Protein AF-A0A9D4UCZ4-F1 (afdb_monomer)

Mean predicted aligned error: 13.55 Å

Nearest PDB structures (foldseek):
  4n1k-assembly3_C-2  TM=4.561E-01  e=3.788E+00  Homo sapiens

Organism: Adiantum capillus-veneris (NCBI:txid13818)

pLDDT: mean 70.56, std 12.49, range [40.31, 91.62]

Sequence (105 aa):
MDAKKASRVQVPWYSSLVFGSIAGAVSSTATFPLDLVRRRRQFGAPSAADAEAAARLGVCGTLKEICKREGWKGLYRGIGPEYLKIVPTTAIMFLTFDFVKRQLQ

Radius of gyration: 20.31 Å; Cα contacts (8 Å, |Δi|>4): 36; chains: 1; bounding box: 44×50×52 Å

InterPro domains:
  IPR018108 Mitochondrial carrier protein, transmembrane region [PF00153] (11-104)
  IPR018108 Mitochondrial carrier protein, transmembrane region [PS50920] (11-103)
  IPR023395 Mitochondrial carrier protein domain superfamily [G3DSA:1.50.40.10] (2-105)
  IPR023395 Mitochondrial carrier protein domain superfamily [SSF103506] (11-104)

Structure (mmCIF, N/CA/C/O backbone):
data_AF-A0A9D4UCZ4-F1
#
_entry.id   AF-A0A9D4UCZ4-F1
#
loop_
_atom_site.group_PDB
_atom_site.id
_atom_site.type_symbol
_atom_site.label_atom_id
_atom_site.label_alt_id
_atom_site.label_comp_id
_atom_site.label_asym_id
_atom_site.label_entity_id
_atom_site.label_seq_id
_atom_site.pdbx_PDB_ins_code
_atom_site.Cartn_x
_atom_site.Cartn_y
_atom_site.Cartn_z
_atom_site.occupancy
_atom_site.B_iso_or_equiv
_atom_site.auth_seq_id
_atom_site.auth_comp_id
_atom_site.auth_asym_id
_atom_site.auth_atom_id
_atom_site.pdbx_PDB_model_num
ATOM 1 N N . MET A 1 1 ? -5.855 40.780 12.426 1.00 42.44 1 MET A N 1
ATOM 2 C CA . MET A 1 1 ? -5.819 40.902 10.948 1.00 42.44 1 MET A CA 1
ATOM 3 C C . MET A 1 1 ? -6.256 39.550 10.422 1.00 42.44 1 MET A C 1
ATOM 5 O O . MET A 1 1 ? -5.438 38.709 10.086 1.00 42.44 1 MET A O 1
ATOM 9 N N . ASP A 1 2 ? -7.568 39.335 10.466 1.00 41.84 2 ASP A N 1
ATOM 10 C CA . ASP A 1 2 ? -8.234 38.049 10.268 1.00 41.84 2 ASP A CA 1
ATOM 11 C C . ASP A 1 2 ? -9.019 38.120 8.967 1.00 41.84 2 ASP A C 1
ATOM 13 O O . ASP A 1 2 ? -10.173 38.542 8.928 1.00 41.84 2 ASP A O 1
ATOM 17 N N . ALA A 1 3 ? -8.360 37.772 7.868 1.00 47.84 3 ALA A N 1
ATOM 18 C CA . ALA A 1 3 ? -8.932 37.880 6.536 1.00 47.84 3 ALA A CA 1
ATOM 19 C C . ALA A 1 3 ? -8.702 36.588 5.752 1.00 47.84 3 ALA A C 1
ATOM 21 O O . ALA A 1 3 ? -7.840 36.526 4.884 1.00 47.84 3 ALA A O 1
ATOM 22 N N . LYS A 1 4 ? -9.479 35.553 6.091 1.00 40.31 4 LYS A N 1
ATOM 23 C CA . LYS A 1 4 ? -10.167 34.633 5.157 1.00 40.31 4 LYS A CA 1
ATOM 24 C C . LYS A 1 4 ? -10.671 33.410 5.917 1.00 40.31 4 LYS A C 1
ATOM 26 O O . LYS A 1 4 ? -10.141 32.306 5.842 1.00 40.31 4 LYS A O 1
ATOM 31 N N . LYS A 1 5 ? -11.776 33.639 6.623 1.00 43.25 5 LYS A N 1
ATOM 32 C CA . LYS A 1 5 ? -12.750 32.628 7.029 1.00 43.25 5 LYS A CA 1
ATOM 33 C C . LYS A 1 5 ? -13.325 32.024 5.745 1.00 43.25 5 LYS A C 1
ATOM 35 O O . LYS A 1 5 ? -14.335 32.501 5.235 1.00 43.25 5 LYS A O 1
ATOM 40 N N . ALA A 1 6 ? -12.608 31.055 5.172 1.00 50.78 6 ALA A N 1
ATOM 41 C CA . ALA A 1 6 ? -13.084 30.250 4.059 1.00 50.78 6 ALA A CA 1
ATOM 42 C C . ALA A 1 6 ? -14.475 29.724 4.433 1.00 50.78 6 ALA A C 1
ATOM 44 O O . ALA A 1 6 ? -14.672 29.155 5.510 1.00 50.78 6 ALA A O 1
ATOM 45 N N . SER A 1 7 ? -15.437 30.052 3.580 1.00 45.50 7 SER A N 1
ATOM 46 C CA . SER A 1 7 ? -16.844 29.682 3.636 1.00 45.50 7 SER A CA 1
ATOM 47 C C . SER A 1 7 ? -17.028 28.289 4.238 1.00 45.50 7 SER A C 1
ATOM 49 O O . SER A 1 7 ? -16.706 27.281 3.612 1.00 45.50 7 SER A O 1
ATOM 51 N N . ARG A 1 8 ? -17.554 28.227 5.470 1.00 54.81 8 ARG A N 1
ATOM 52 C CA . ARG A 1 8 ? -18.013 26.975 6.077 1.00 54.81 8 ARG A CA 1
ATOM 53 C C . ARG A 1 8 ? -19.246 26.519 5.305 1.00 54.81 8 ARG A C 1
ATOM 55 O O . ARG A 1 8 ? -20.370 26.787 5.715 1.00 54.81 8 ARG A O 1
ATOM 62 N N . VAL A 1 9 ? -19.030 25.871 4.165 1.00 62.91 9 VAL A N 1
ATOM 63 C CA . VAL A 1 9 ? -20.048 2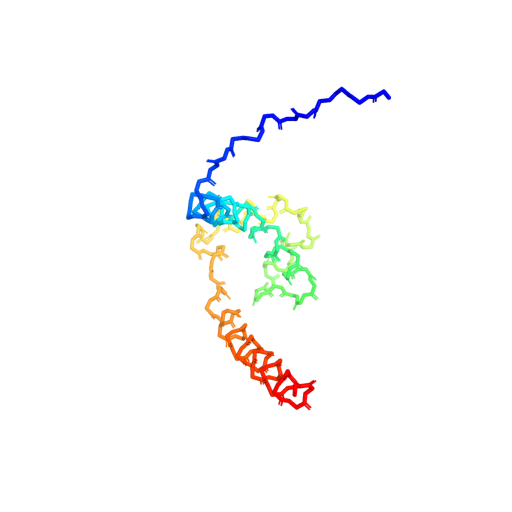5.036 3.537 1.00 62.91 9 VAL A CA 1
ATOM 64 C C . VAL A 1 9 ? -20.381 23.985 4.593 1.00 62.91 9 VAL A C 1
ATOM 66 O O . VAL A 1 9 ? -19.535 23.153 4.917 1.00 62.91 9 VAL A O 1
ATOM 69 N N . GLN A 1 10 ? -21.558 24.085 5.219 1.00 56.34 10 GLN A N 1
ATOM 70 C CA . GLN A 1 10 ? -22.083 23.056 6.118 1.00 56.34 10 GLN A CA 1
ATOM 71 C C . GLN A 1 10 ? -22.423 21.832 5.263 1.00 56.34 10 GLN A C 1
ATOM 73 O O . GLN A 1 10 ? -23.574 21.581 4.923 1.00 56.34 10 GLN A O 1
ATOM 78 N N . VAL A 1 11 ? -21.389 21.113 4.833 1.00 66.94 11 VAL A N 1
ATOM 79 C CA . VAL A 1 11 ? -21.542 19.825 4.177 1.00 66.94 11 VAL A CA 1
ATOM 80 C C . VAL A 1 11 ? -22.017 18.828 5.235 1.00 66.94 11 VAL A C 1
ATOM 82 O O . VAL A 1 11 ? -21.421 18.752 6.315 1.00 66.94 11 VAL A O 1
ATOM 85 N N . PRO A 1 12 ? -23.096 18.078 4.969 1.00 78.69 12 PRO A N 1
ATOM 86 C CA . PRO A 1 12 ? -23.537 17.009 5.849 1.00 78.69 12 PRO A CA 1
ATOM 87 C C . PRO A 1 12 ? -22.373 16.070 6.186 1.00 78.69 12 PRO A C 1
ATOM 89 O O . PRO A 1 12 ? -21.483 15.860 5.360 1.00 78.69 12 PRO A O 1
ATOM 92 N N . TRP A 1 13 ? -22.374 15.490 7.388 1.00 78.56 13 TRP A N 1
ATOM 93 C CA . TRP A 1 13 ? -21.268 14.656 7.879 1.00 78.56 13 TRP A CA 1
ATOM 94 C C . TRP A 1 13 ? -20.895 13.523 6.905 1.00 78.56 13 TRP A C 1
ATOM 96 O O . TRP A 1 13 ? -19.716 13.226 6.732 1.00 78.56 13 TRP A O 1
ATOM 106 N N . TYR A 1 14 ? -21.879 12.966 6.192 1.00 80.38 14 TYR A N 1
ATOM 107 C CA . TYR A 1 14 ? -21.668 11.955 5.157 1.00 80.38 14 TYR A CA 1
ATOM 108 C C . TYR A 1 14 ? -20.943 12.499 3.918 1.00 80.38 14 TYR A C 1
ATOM 110 O O . TYR A 1 14 ? -20.088 11.815 3.365 1.00 80.38 14 TYR A O 1
ATOM 118 N N . SER A 1 15 ? -21.222 13.733 3.494 1.00 81.50 15 SER A N 1
ATOM 119 C CA . SER A 1 15 ? -20.574 14.347 2.332 1.00 81.50 15 SER A CA 1
ATOM 120 C C . SER A 1 15 ? -19.093 14.578 2.611 1.00 81.50 15 SER A C 1
ATOM 122 O O . SER A 1 15 ? -18.252 14.210 1.797 1.00 81.50 15 SER A O 1
ATOM 124 N N . SER A 1 16 ? -18.756 15.106 3.792 1.00 82.88 16 SER A N 1
ATOM 125 C CA . SER A 1 16 ? -17.360 15.260 4.226 1.00 82.88 16 SER A CA 1
ATOM 126 C C . SER A 1 16 ? -16.613 13.930 4.261 1.00 82.88 16 SER A C 1
ATOM 128 O O . SER A 1 16 ? -15.454 13.873 3.855 1.00 82.88 16 SER A O 1
ATOM 130 N N . LEU A 1 17 ? -17.275 12.858 4.711 1.00 82.62 17 LEU A N 1
ATOM 131 C CA . LEU A 1 17 ? -16.695 11.516 4.712 1.00 82.62 17 LEU A CA 1
ATOM 132 C C . LEU A 1 17 ? -16.450 11.009 3.292 1.00 82.62 17 LEU A C 1
ATOM 134 O O . LEU A 1 17 ? -15.341 10.586 2.993 1.00 82.62 17 LEU A O 1
ATOM 138 N N . VAL A 1 18 ? -17.436 11.105 2.398 1.00 88.50 18 VAL A N 1
ATOM 139 C CA . VAL A 1 18 ? -17.302 10.633 1.011 1.00 88.50 18 VAL A CA 1
ATOM 140 C C . VAL A 1 18 ? -16.208 11.401 0.270 1.00 88.50 18 VAL A C 1
ATOM 142 O O . VAL A 1 18 ? -15.329 10.788 -0.334 1.00 88.50 18 VAL A O 1
ATOM 145 N N . PHE A 1 19 ? -16.199 12.733 0.355 1.00 86.00 19 PHE A N 1
ATOM 146 C CA . PHE A 1 19 ? -15.159 13.543 -0.281 1.00 86.00 19 PHE A CA 1
ATOM 147 C C . PHE A 1 19 ? -13.784 13.318 0.354 1.00 86.00 19 PHE A C 1
ATOM 149 O O . PHE A 1 19 ? -12.796 13.245 -0.372 1.00 86.00 19 PHE A O 1
ATOM 156 N N . GLY A 1 20 ? -13.712 13.139 1.676 1.00 86.50 20 GLY A N 1
ATOM 157 C CA . GLY A 1 20 ? -12.476 12.793 2.378 1.00 86.50 20 GLY A CA 1
ATOM 158 C C . GLY A 1 20 ? -11.924 11.430 1.958 1.00 86.50 20 GLY A C 1
ATOM 159 O O . GLY A 1 20 ? -10.730 11.307 1.697 1.00 86.50 20 GLY A O 1
ATOM 160 N N . SER A 1 21 ? -12.786 10.421 1.810 1.00 85.88 21 SER A N 1
ATOM 161 C CA . SER A 1 21 ? -12.406 9.093 1.323 1.00 85.88 21 SER A CA 1
ATOM 162 C C . SER A 1 21 ? -11.951 9.119 -0.134 1.00 85.88 21 SER A C 1
ATOM 164 O O . SER A 1 21 ? -10.938 8.503 -0.451 1.00 85.88 21 SER A O 1
ATOM 166 N N . ILE A 1 22 ? -12.637 9.853 -1.017 1.00 88.25 22 ILE A N 1
ATOM 167 C CA . ILE A 1 22 ? -12.231 9.999 -2.425 1.00 88.25 22 ILE A CA 1
ATOM 168 C C . ILE A 1 22 ? -10.899 10.749 -2.521 1.00 88.25 22 ILE A C 1
ATOM 170 O O . ILE A 1 22 ? -9.990 10.295 -3.212 1.00 88.25 22 ILE A O 1
ATOM 174 N N . ALA A 1 23 ? -10.747 11.860 -1.797 1.00 84.75 23 ALA A N 1
ATOM 175 C CA . ALA A 1 23 ? -9.498 12.614 -1.757 1.00 84.75 23 ALA A CA 1
ATOM 176 C C . ALA A 1 23 ? -8.344 11.759 -1.212 1.00 84.75 23 ALA A C 1
ATOM 178 O O . ALA A 1 23 ? -7.252 11.760 -1.779 1.00 84.75 23 ALA A O 1
ATOM 179 N N . GLY A 1 24 ? -8.602 10.975 -0.160 1.00 78.88 24 GLY A N 1
ATOM 180 C CA . GLY A 1 24 ? -7.661 10.003 0.387 1.00 78.88 24 GLY A CA 1
ATOM 181 C C . GLY A 1 24 ? -7.279 8.931 -0.631 1.00 78.88 24 GLY A C 1
ATOM 182 O O . GLY A 1 24 ? -6.096 8.699 -0.845 1.00 78.88 24 GLY A O 1
ATOM 183 N N . ALA A 1 25 ? -8.251 8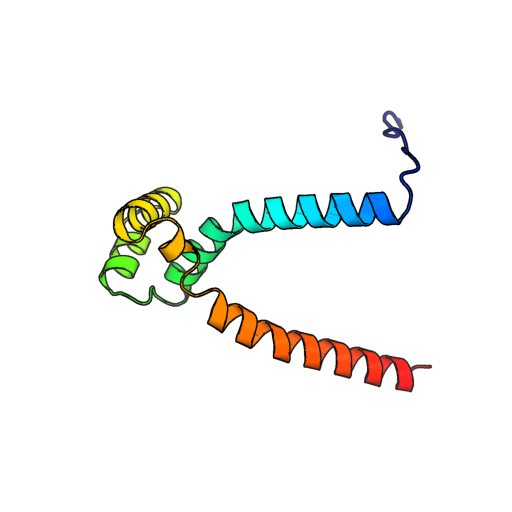.340 -1.328 1.00 75.88 25 ALA A N 1
ATOM 184 C CA . ALA A 1 25 ? -8.006 7.322 -2.347 1.00 75.88 25 ALA A CA 1
ATOM 185 C C . ALA A 1 25 ? -7.184 7.862 -3.527 1.00 75.88 25 ALA A C 1
ATOM 187 O O . ALA A 1 25 ? -6.248 7.202 -3.983 1.00 75.88 25 ALA A O 1
ATOM 188 N N . VAL A 1 26 ? -7.486 9.075 -3.998 1.00 80.56 26 VAL A N 1
ATOM 189 C CA . VAL A 1 26 ? -6.730 9.739 -5.071 1.00 80.56 26 VAL A CA 1
ATOM 190 C C . VAL A 1 26 ? -5.304 10.047 -4.614 1.00 80.56 26 VAL A C 1
ATOM 192 O O . VAL A 1 26 ? -4.356 9.741 -5.336 1.00 80.56 26 VAL A O 1
ATOM 195 N N . SER A 1 27 ? -5.142 10.581 -3.401 1.00 78.31 27 SER A N 1
ATOM 196 C CA . SER A 1 27 ? -3.832 10.854 -2.804 1.00 78.31 27 SER A CA 1
ATOM 197 C C . SER A 1 27 ? -3.009 9.573 -2.670 1.00 78.31 27 SER A C 1
ATOM 199 O O . SER A 1 27 ? -1.915 9.486 -3.219 1.00 78.31 27 SER A O 1
ATOM 201 N N . SER A 1 28 ? -3.571 8.523 -2.065 1.00 71.38 28 SER A N 1
ATOM 202 C CA . SER A 1 28 ? -2.909 7.225 -1.928 1.00 71.38 28 SER A CA 1
ATOM 203 C C . SER A 1 28 ? -2.553 6.611 -3.276 1.00 71.38 28 SER A C 1
ATOM 205 O O . SER A 1 28 ? -1.486 6.026 -3.393 1.00 71.38 28 SER A O 1
ATOM 207 N N . THR A 1 29 ? -3.384 6.777 -4.308 1.00 74.81 29 THR A N 1
ATOM 208 C CA . THR A 1 29 ? -3.084 6.293 -5.667 1.00 74.81 29 THR A CA 1
ATOM 209 C C . THR A 1 29 ? -1.914 7.051 -6.292 1.00 74.81 29 THR A C 1
ATOM 211 O O . THR A 1 29 ? -1.051 6.439 -6.917 1.00 74.81 29 THR A O 1
ATOM 214 N N . ALA A 1 30 ? -1.849 8.369 -6.090 1.00 75.44 30 ALA A N 1
ATOM 215 C CA . ALA A 1 30 ? -0.744 9.198 -6.561 1.00 75.44 30 ALA A CA 1
ATOM 216 C C . ALA A 1 30 ? 0.559 8.947 -5.777 1.00 75.44 30 ALA A C 1
ATOM 218 O O . ALA A 1 30 ? 1.644 9.022 -6.352 1.00 75.44 30 ALA A O 1
ATOM 219 N N . THR A 1 31 ? 0.471 8.617 -4.485 1.00 77.44 31 THR A N 1
ATOM 220 C CA . THR A 1 31 ? 1.628 8.313 -3.625 1.00 77.44 31 THR A CA 1
ATOM 221 C C . THR A 1 31 ? 2.100 6.864 -3.755 1.00 77.44 31 THR A C 1
ATOM 223 O O . THR A 1 31 ? 3.291 6.603 -3.605 1.00 77.44 31 THR A O 1
ATOM 226 N N . PHE A 1 32 ? 1.221 5.931 -4.135 1.00 69.81 32 PHE A N 1
ATOM 227 C CA . PHE A 1 32 ? 1.545 4.518 -4.345 1.00 69.81 32 PHE A CA 1
ATOM 228 C C . PHE A 1 32 ? 2.827 4.276 -5.168 1.00 69.81 32 PHE A C 1
ATOM 230 O O . PHE A 1 32 ? 3.702 3.542 -4.707 1.00 69.81 32 PHE A O 1
ATOM 237 N N . PRO A 1 33 ? 3.019 4.903 -6.348 1.00 67.50 33 PRO A N 1
ATOM 238 C CA . PRO A 1 33 ? 4.252 4.751 -7.118 1.00 67.50 33 PRO A CA 1
ATOM 239 C C . PRO A 1 33 ? 5.515 5.199 -6.362 1.00 67.50 33 PRO A C 1
ATOM 241 O O . PRO A 1 33 ? 6.565 4.564 -6.478 1.00 67.50 33 PRO A O 1
ATOM 244 N N . LEU A 1 34 ? 5.425 6.270 -5.572 1.00 71.81 34 LEU A N 1
ATOM 245 C CA . LEU A 1 34 ? 6.539 6.792 -4.779 1.00 71.81 34 LEU A CA 1
ATOM 246 C C . LEU A 1 34 ? 6.882 5.852 -3.614 1.00 71.81 34 LEU A C 1
ATOM 248 O O . LEU A 1 34 ? 8.060 5.565 -3.384 1.00 71.81 34 LEU A O 1
ATOM 252 N N . ASP A 1 35 ? 5.863 5.325 -2.934 1.00 71.62 35 ASP A N 1
ATOM 253 C CA . ASP A 1 35 ? 6.027 4.366 -1.839 1.00 71.62 35 ASP A CA 1
ATOM 254 C C . ASP A 1 35 ? 6.646 3.052 -2.323 1.00 71.62 35 ASP A C 1
ATOM 256 O O . ASP A 1 35 ? 7.520 2.496 -1.657 1.00 71.62 35 ASP A O 1
ATOM 260 N N . LEU A 1 36 ? 6.281 2.586 -3.521 1.00 66.69 36 LEU A N 1
ATOM 261 C CA . LEU A 1 36 ? 6.889 1.403 -4.132 1.00 66.69 36 LEU A CA 1
ATOM 262 C C . LEU A 1 36 ? 8.369 1.602 -4.443 1.00 66.69 36 LEU A C 1
ATOM 264 O O . LEU A 1 36 ? 9.172 0.717 -4.152 1.00 66.69 36 LEU A O 1
ATOM 268 N N . VAL A 1 37 ? 8.752 2.747 -5.018 1.00 68.62 37 VAL A N 1
ATOM 269 C CA . VAL A 1 37 ? 10.167 3.044 -5.285 1.00 68.62 37 VAL A CA 1
ATOM 270 C C . VAL A 1 37 ? 10.946 3.119 -3.979 1.00 68.62 37 VAL A C 1
ATOM 272 O O . VAL A 1 37 ? 12.037 2.556 -3.875 1.00 68.62 37 VAL A O 1
ATOM 275 N N . ARG A 1 38 ? 10.382 3.783 -2.965 1.00 69.75 38 ARG A N 1
ATOM 276 C CA . ARG A 1 38 ? 10.999 3.879 -1.643 1.00 69.75 38 ARG A CA 1
ATOM 277 C C . ARG A 1 38 ? 11.180 2.497 -1.017 1.00 69.75 38 ARG A C 1
ATOM 279 O O . ARG A 1 38 ? 12.281 2.192 -0.566 1.00 69.75 38 ARG A O 1
ATOM 286 N N . ARG A 1 39 ? 10.154 1.640 -1.061 1.00 67.94 39 ARG A N 1
ATOM 287 C CA . ARG A 1 39 ? 10.210 0.265 -0.543 1.00 67.94 39 ARG A CA 1
ATOM 288 C C . ARG A 1 39 ?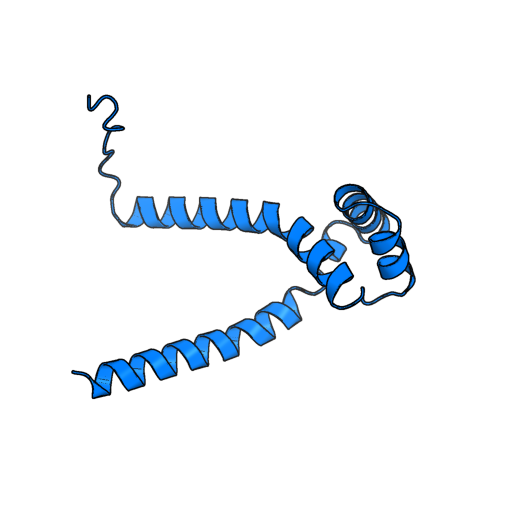 11.233 -0.583 -1.304 1.00 67.94 39 ARG A C 1
ATOM 290 O O . ARG A 1 39 ? 12.040 -1.246 -0.664 1.00 67.94 39 ARG A O 1
ATOM 297 N N . ARG A 1 40 ? 11.273 -0.504 -2.642 1.00 69.94 40 ARG A N 1
ATOM 298 C CA . ARG A 1 40 ? 12.268 -1.210 -3.479 1.00 69.94 40 ARG A CA 1
ATOM 299 C C . ARG A 1 40 ? 13.704 -0.771 -3.175 1.00 69.94 40 ARG A C 1
ATOM 301 O O . ARG A 1 40 ? 14.602 -1.603 -3.199 1.00 69.94 40 ARG A O 1
ATOM 308 N N . ARG A 1 41 ? 13.937 0.510 -2.866 1.00 64.19 41 ARG A N 1
ATOM 309 C CA . ARG A 1 41 ? 15.271 1.012 -2.486 1.00 64.19 41 ARG A CA 1
ATOM 310 C C . ARG A 1 41 ? 15.679 0.639 -1.062 1.00 64.19 41 ARG A C 1
ATOM 312 O O . ARG A 1 41 ? 16.846 0.355 -0.836 1.00 64.19 41 ARG A O 1
ATOM 319 N N . GLN A 1 42 ? 14.745 0.665 -0.112 1.00 68.50 42 GLN A N 1
ATOM 320 C CA . GLN A 1 42 ? 15.038 0.403 1.302 1.00 68.50 42 GLN A CA 1
ATOM 321 C C . GLN A 1 42 ? 15.153 -1.089 1.628 1.00 68.50 42 GLN A C 1
ATOM 323 O O . GLN A 1 42 ? 15.986 -1.464 2.444 1.00 68.50 42 GLN A O 1
ATOM 328 N N . PHE A 1 43 ? 14.331 -1.930 0.998 1.00 66.44 43 PHE A N 1
ATOM 329 C CA . PHE A 1 43 ? 14.252 -3.364 1.299 1.00 66.44 43 PHE A CA 1
ATOM 330 C C . PHE A 1 43 ? 14.804 -4.255 0.176 1.00 66.44 43 PHE A C 1
ATOM 332 O O . PHE A 1 43 ? 14.786 -5.475 0.306 1.00 66.44 43 PHE A O 1
ATOM 339 N N . GLY A 1 44 ? 15.312 -3.657 -0.907 1.00 58.75 44 GLY A N 1
ATOM 340 C CA . GLY A 1 44 ? 15.703 -4.369 -2.122 1.00 58.75 44 GLY A CA 1
ATOM 341 C C . GLY A 1 44 ? 14.489 -4.686 -2.995 1.00 58.75 44 GLY A C 1
ATOM 342 O O . GLY A 1 44 ? 13.417 -5.056 -2.512 1.00 58.75 44 GLY A O 1
ATOM 343 N N . ALA A 1 45 ? 14.622 -4.496 -4.308 1.00 63.12 45 ALA A N 1
ATOM 344 C CA . ALA A 1 45 ? 13.578 -4.917 -5.230 1.00 63.12 45 ALA A CA 1
ATOM 345 C C . ALA A 1 45 ? 13.564 -6.456 -5.326 1.00 63.12 45 ALA A C 1
ATOM 347 O O . ALA A 1 45 ? 14.622 -7.077 -5.225 1.00 63.12 45 ALA A O 1
ATOM 348 N N . PRO A 1 46 ? 12.398 -7.081 -5.565 1.00 58.41 46 PRO A N 1
ATOM 349 C CA . PRO A 1 46 ? 12.278 -8.540 -5.642 1.00 58.41 46 PRO A CA 1
ATOM 350 C C . PRO A 1 46 ? 13.083 -9.174 -6.791 1.00 58.41 46 PRO A C 1
ATOM 352 O O . PRO A 1 46 ? 13.307 -10.380 -6.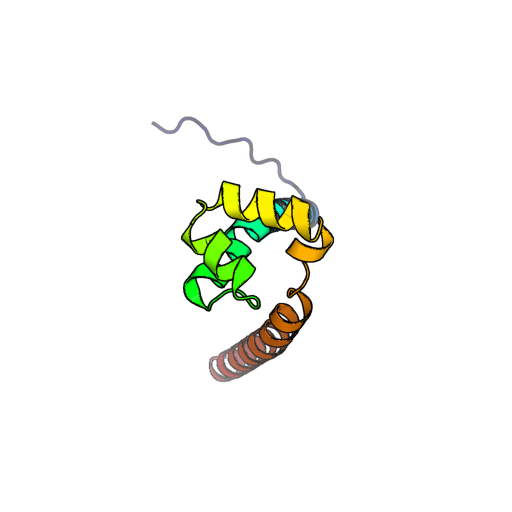782 1.00 58.41 46 PRO A O 1
ATOM 355 N N . SER A 1 47 ? 13.532 -8.379 -7.766 1.00 60.00 47 SER A N 1
ATOM 356 C CA . SER A 1 47 ? 14.424 -8.802 -8.844 1.00 60.00 47 SER A CA 1
ATOM 357 C C . SER A 1 47 ? 15.702 -7.967 -8.835 1.00 60.00 47 SER A C 1
ATOM 359 O O . SER A 1 47 ? 15.648 -6.742 -8.701 1.00 60.00 47 SER A O 1
ATOM 361 N N . ALA A 1 48 ? 16.855 -8.610 -9.041 1.00 58.47 48 ALA A N 1
ATOM 362 C CA . ALA A 1 48 ? 18.150 -7.936 -9.159 1.00 58.47 48 ALA A CA 1
ATOM 363 C C . ALA A 1 48 ? 18.154 -6.863 -10.267 1.00 58.47 48 ALA A C 1
ATOM 365 O O . ALA A 1 48 ? 18.725 -5.792 -10.079 1.00 58.47 48 ALA A O 1
ATOM 366 N N . ALA A 1 49 ? 17.434 -7.097 -11.372 1.00 59.75 49 ALA A N 1
ATOM 367 C CA . ALA A 1 49 ? 17.287 -6.123 -12.456 1.00 59.75 49 ALA A CA 1
ATOM 368 C C . ALA A 1 49 ? 16.474 -4.883 -12.036 1.00 59.75 49 ALA A C 1
ATOM 370 O O . ALA A 1 49 ? 16.781 -3.765 -12.445 1.00 59.75 49 ALA A O 1
ATOM 371 N N . ASP A 1 50 ? 15.462 -5.063 -11.183 1.00 61.38 50 ASP A N 1
ATOM 372 C CA . ASP A 1 50 ? 14.658 -3.961 -10.648 1.00 61.38 50 ASP A CA 1
ATOM 373 C C . ASP A 1 50 ? 15.399 -3.179 -9.562 1.00 61.38 50 ASP A C 1
ATOM 375 O O . ASP A 1 50 ? 15.185 -1.977 -9.412 1.00 61.38 50 ASP A O 1
ATOM 379 N N . ALA A 1 51 ? 16.260 -3.853 -8.796 1.00 61.34 51 ALA A N 1
ATOM 380 C CA . ALA A 1 51 ? 17.089 -3.229 -7.773 1.00 61.34 51 ALA A CA 1
ATOM 381 C C . ALA A 1 51 ? 18.176 -2.372 -8.428 1.00 61.34 51 ALA A C 1
ATOM 383 O O . ALA A 1 51 ? 18.393 -1.234 -8.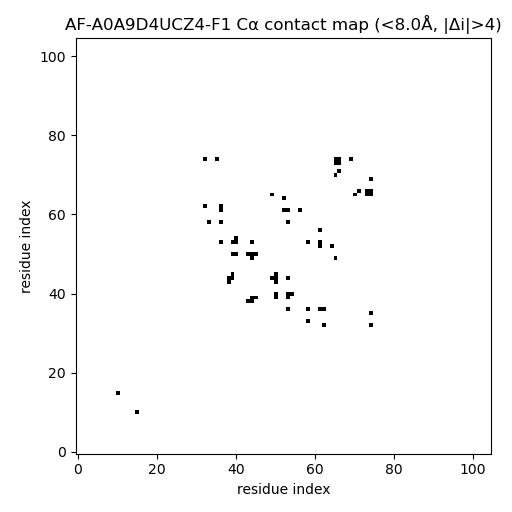012 1.00 61.34 51 ALA A O 1
ATOM 384 N N . GLU A 1 52 ? 18.789 -2.873 -9.505 1.00 58.91 52 GLU A N 1
ATOM 385 C CA . GLU A 1 52 ? 19.750 -2.110 -10.296 1.00 58.91 52 GLU A CA 1
ATOM 386 C C . GLU A 1 52 ? 19.072 -0.922 -10.992 1.00 58.91 52 GLU A C 1
ATOM 388 O O . GLU A 1 52 ? 19.564 0.201 -10.901 1.00 58.91 52 GLU A O 1
ATOM 393 N N . ALA A 1 53 ? 17.893 -1.116 -11.596 1.00 61.03 53 ALA A N 1
ATOM 394 C CA . ALA A 1 53 ? 17.116 -0.020 -12.174 1.00 61.03 53 ALA A CA 1
ATOM 395 C C . ALA A 1 53 ? 16.729 1.032 -11.118 1.00 61.03 53 ALA A C 1
ATOM 397 O O . ALA A 1 53 ? 16.861 2.224 -11.380 1.00 61.03 53 ALA A O 1
ATOM 398 N N . ALA A 1 54 ? 16.323 0.617 -9.912 1.00 60.97 54 ALA A N 1
ATOM 399 C CA . ALA A 1 54 ? 15.971 1.521 -8.816 1.00 60.97 54 ALA A CA 1
ATOM 400 C C . ALA A 1 54 ? 17.169 2.282 -8.231 1.00 60.97 54 ALA A C 1
ATOM 402 O O . ALA A 1 54 ? 17.006 3.416 -7.770 1.00 60.97 54 ALA A O 1
ATOM 403 N N . ALA A 1 55 ? 18.353 1.670 -8.225 1.00 60.97 55 ALA A N 1
ATOM 404 C CA . ALA A 1 55 ? 19.594 2.289 -7.771 1.00 60.97 55 ALA A CA 1
ATOM 405 C C . ALA A 1 55 ? 20.186 3.236 -8.828 1.00 60.97 55 ALA A C 1
ATOM 407 O O . ALA A 1 55 ? 20.727 4.285 -8.482 1.00 60.97 55 ALA A O 1
ATOM 408 N N . ARG A 1 56 ? 20.052 2.887 -10.113 1.00 60.59 56 ARG A N 1
ATOM 409 C CA . ARG A 1 56 ? 20.677 3.586 -11.244 1.00 60.59 56 ARG A CA 1
ATOM 410 C C . ARG A 1 56 ? 19.799 4.695 -11.824 1.00 60.59 56 ARG A C 1
ATOM 412 O O . ARG A 1 56 ? 20.318 5.706 -12.288 1.00 60.59 56 ARG A O 1
ATOM 419 N N . LEU A 1 57 ? 18.475 4.537 -11.779 1.00 60.88 57 LEU A N 1
ATOM 420 C CA . LEU A 1 57 ? 17.503 5.535 -12.221 1.00 60.88 57 LEU A CA 1
ATOM 421 C C . LEU A 1 57 ? 16.884 6.231 -11.002 1.00 60.88 57 LEU A C 1
ATOM 423 O O . LEU A 1 57 ? 16.574 5.606 -9.990 1.00 60.88 57 LEU A O 1
ATOM 427 N N . GLY A 1 58 ? 16.673 7.548 -11.088 1.00 67.31 58 GLY A N 1
ATOM 428 C CA . GLY A 1 58 ? 15.902 8.302 -10.093 1.00 67.31 58 GLY A CA 1
ATOM 429 C C . GLY A 1 58 ? 14.475 7.758 -9.916 1.00 67.31 58 GLY A C 1
ATOM 430 O O . GLY A 1 58 ? 14.034 6.865 -10.643 1.00 67.31 58 GLY A O 1
ATOM 431 N N . VAL A 1 59 ? 13.713 8.326 -8.977 1.00 66.31 59 VAL A N 1
ATOM 432 C CA . VAL A 1 59 ? 12.366 7.835 -8.630 1.00 66.31 59 VAL A CA 1
ATOM 433 C C . VAL A 1 59 ? 11.446 7.727 -9.853 1.00 66.31 59 VAL A C 1
ATOM 435 O O . VAL A 1 59 ? 10.871 6.671 -10.112 1.00 66.31 59 VAL A O 1
ATOM 438 N N . CYS A 1 60 ? 11.380 8.785 -10.663 1.00 66.88 60 CYS A N 1
ATOM 439 C CA . CYS A 1 60 ? 10.562 8.808 -11.876 1.00 66.88 60 CYS A CA 1
ATOM 440 C C . CYS A 1 60 ? 11.081 7.869 -12.979 1.00 66.88 60 CYS A C 1
ATOM 442 O O . CYS A 1 60 ? 10.285 7.299 -13.721 1.00 66.88 60 CYS A O 1
ATOM 444 N N . GLY A 1 61 ? 12.402 7.689 -13.093 1.00 69.19 61 GLY A N 1
ATOM 445 C CA . GLY A 1 61 ? 13.002 6.801 -14.096 1.00 69.19 61 GLY A CA 1
ATOM 446 C C . GLY A 1 61 ? 12.728 5.329 -13.791 1.00 69.19 61 GLY A C 1
ATOM 447 O O . GLY A 1 61 ? 12.344 4.575 -14.680 1.00 69.19 61 GLY A O 1
ATOM 448 N N . THR A 1 62 ? 12.813 4.960 -12.512 1.00 68.69 62 THR A N 1
ATOM 449 C CA . THR A 1 62 ? 12.465 3.620 -12.021 1.00 68.69 62 THR A CA 1
ATOM 450 C C . THR A 1 62 ? 10.991 3.311 -12.284 1.00 68.69 62 THR A C 1
ATOM 452 O O . THR A 1 62 ? 10.660 2.256 -12.812 1.00 68.69 62 THR A O 1
ATOM 455 N N . LEU A 1 63 ? 10.096 4.261 -11.992 1.00 67.44 63 LEU A N 1
ATOM 456 C CA . LEU A 1 63 ? 8.660 4.120 -12.253 1.00 67.44 63 LEU A CA 1
ATOM 457 C C . LEU A 1 63 ? 8.331 3.919 -13.729 1.00 67.44 63 LEU A C 1
ATOM 459 O O . LEU A 1 63 ? 7.515 3.063 -14.072 1.00 67.44 63 LEU A O 1
ATOM 463 N N . LYS A 1 64 ? 8.971 4.701 -14.602 1.00 71.44 64 LYS A N 1
ATOM 464 C CA . LYS A 1 64 ? 8.775 4.601 -16.049 1.00 71.44 64 LYS A CA 1
ATOM 465 C C . LYS A 1 64 ? 9.243 3.247 -16.581 1.00 71.44 64 LYS A C 1
ATOM 467 O O . LYS A 1 64 ? 8.554 2.663 -17.413 1.00 71.44 64 LYS A O 1
ATOM 472 N N . GLU A 1 65 ? 10.364 2.738 -16.076 1.00 70.94 65 GLU A N 1
ATOM 473 C CA . GLU A 1 65 ? 10.906 1.438 -16.477 1.00 70.94 65 GLU A CA 1
ATOM 474 C C . GLU A 1 65 ? 10.016 0.278 -16.011 1.00 70.94 65 GLU A C 1
ATOM 476 O O . GLU A 1 65 ? 9.696 -0.602 -16.808 1.00 70.94 65 GLU A O 1
ATOM 481 N N . ILE A 1 66 ? 9.518 0.318 -14.769 1.00 69.06 66 ILE A N 1
ATOM 482 C CA . ILE A 1 66 ? 8.576 -0.688 -14.245 1.00 69.06 66 ILE A CA 1
ATOM 483 C C . ILE A 1 66 ? 7.282 -0.687 -15.059 1.00 69.06 66 ILE A C 1
ATOM 485 O O . ILE A 1 66 ? 6.808 -1.739 -15.482 1.00 69.06 66 ILE A O 1
ATOM 489 N N . CYS A 1 67 ? 6.730 0.497 -15.335 1.00 70.19 67 CYS A N 1
ATOM 490 C CA . CYS A 1 67 ? 5.513 0.628 -16.130 1.00 70.19 67 CYS A CA 1
ATOM 491 C C . CYS A 1 67 ? 5.713 0.125 -17.571 1.00 70.19 67 CYS A C 1
ATOM 493 O O . CYS A 1 67 ? 4.811 -0.481 -18.142 1.00 70.19 67 CYS A O 1
ATOM 495 N N . LYS A 1 68 ? 6.907 0.314 -18.149 1.00 72.69 68 LYS A N 1
ATOM 496 C CA . LYS A 1 68 ? 7.250 -0.178 -19.489 1.00 72.69 68 LYS A CA 1
ATOM 497 C C . LYS A 1 68 ? 7.479 -1.696 -19.530 1.00 72.69 68 LYS A C 1
ATOM 499 O O . LYS A 1 68 ? 7.157 -2.313 -20.540 1.00 72.69 68 LYS A O 1
ATOM 504 N N . ARG A 1 69 ? 8.028 -2.292 -18.464 1.00 68.50 69 ARG A N 1
ATOM 505 C CA . ARG A 1 69 ? 8.362 -3.727 -18.391 1.00 68.50 69 ARG A CA 1
ATOM 506 C C . ARG A 1 69 ? 7.206 -4.612 -17.939 1.00 68.50 69 ARG A C 1
ATOM 508 O O . ARG A 1 69 ? 6.958 -5.644 -18.548 1.00 68.50 69 ARG A O 1
ATOM 515 N N . GLU A 1 70 ? 6.513 -4.224 -16.874 1.00 65.25 70 GLU A N 1
ATOM 516 C CA . GLU A 1 70 ? 5.487 -5.047 -16.218 1.00 65.25 70 GLU A CA 1
ATOM 517 C C . GLU A 1 70 ? 4.066 -4.481 -16.385 1.00 65.25 70 GLU A C 1
ATOM 519 O O . GLU A 1 70 ? 3.076 -5.102 -15.982 1.00 65.25 70 GLU A O 1
ATOM 524 N N . GLY A 1 71 ? 3.943 -3.288 -16.974 1.00 70.19 71 GLY A N 1
ATOM 525 C CA . GLY A 1 71 ? 2.674 -2.585 -17.103 1.00 70.19 71 GLY A CA 1
ATOM 526 C C . GLY A 1 71 ? 2.132 -2.075 -15.766 1.00 70.19 71 GLY A C 1
ATOM 527 O O . GLY A 1 71 ? 2.774 -2.123 -14.716 1.00 70.19 71 GLY A O 1
ATOM 528 N N . TRP A 1 72 ? 0.885 -1.604 -15.793 1.00 61.94 72 TRP A N 1
ATOM 529 C CA . TRP A 1 72 ? 0.220 -1.023 -14.621 1.00 61.94 72 TRP A CA 1
ATOM 530 C C . TRP A 1 72 ? -0.040 -2.073 -13.532 1.00 61.94 72 TRP A C 1
ATOM 532 O O . TRP A 1 72 ? -0.055 -1.752 -12.348 1.00 61.94 72 TRP A O 1
ATOM 542 N N . LYS A 1 73 ? -0.171 -3.352 -13.912 1.00 61.66 73 LYS A N 1
ATOM 543 C CA . LYS A 1 73 ? -0.308 -4.472 -12.970 1.00 61.66 73 LYS A CA 1
ATOM 544 C C . LYS A 1 73 ? 0.984 -4.758 -12.196 1.00 61.66 73 LYS A C 1
ATOM 546 O O . LYS A 1 73 ? 0.882 -5.197 -11.056 1.00 61.66 73 LYS A O 1
ATOM 551 N N . GLY A 1 74 ? 2.162 -4.480 -12.763 1.00 63.22 74 GLY A N 1
ATOM 552 C CA . GLY A 1 74 ? 3.452 -4.616 -12.071 1.00 63.22 74 GLY A CA 1
ATOM 553 C C . GLY A 1 74 ? 3.619 -3.652 -10.899 1.00 63.22 74 GLY A C 1
ATOM 554 O O . GLY A 1 74 ? 4.132 -4.030 -9.849 1.00 63.22 74 GLY A O 1
ATOM 555 N N . LEU A 1 75 ? 3.067 -2.437 -11.019 1.00 61.91 75 LEU A N 1
ATOM 556 C CA . LEU A 1 75 ? 3.012 -1.465 -9.920 1.00 61.91 75 LEU A CA 1
ATOM 557 C C . LEU A 1 75 ? 2.241 -2.020 -8.712 1.00 61.91 75 LEU A C 1
ATOM 559 O O . LEU A 1 75 ? 2.658 -1.869 -7.571 1.00 61.91 75 LEU A O 1
ATOM 563 N N . TYR A 1 76 ? 1.136 -2.718 -8.956 1.00 60.34 76 TYR A N 1
ATOM 564 C CA . TYR A 1 76 ? 0.286 -3.264 -7.896 1.00 60.34 76 TYR A CA 1
ATOM 565 C C . TYR A 1 76 ? 0.650 -4.703 -7.488 1.00 60.34 76 TYR A C 1
ATOM 567 O O . TYR A 1 76 ? 0.066 -5.252 -6.547 1.00 60.34 76 TYR A O 1
ATOM 575 N N . ARG A 1 77 ? 1.635 -5.326 -8.148 1.00 58.69 77 ARG A N 1
ATOM 576 C CA . ARG A 1 77 ? 2.107 -6.684 -7.850 1.00 58.69 77 ARG A CA 1
ATOM 577 C C . ARG A 1 77 ? 2.930 -6.657 -6.555 1.00 58.69 77 ARG A C 1
ATOM 579 O O . ARG A 1 77 ? 4.120 -6.375 -6.556 1.00 58.69 77 ARG A O 1
ATOM 586 N N . GLY A 1 78 ? 2.254 -6.895 -5.431 1.00 57.12 78 GLY A N 1
ATOM 587 C CA . GLY A 1 78 ? 2.823 -6.792 -4.077 1.00 57.12 78 GLY A CA 1
ATOM 588 C C . GLY A 1 78 ? 1.903 -6.108 -3.062 1.00 57.12 78 GLY A C 1
ATOM 589 O O . GLY A 1 78 ? 2.145 -6.206 -1.864 1.00 57.12 78 GLY A O 1
ATOM 590 N N . ILE A 1 79 ? 0.804 -5.491 -3.519 1.00 62.41 79 ILE A N 1
ATOM 591 C CA . ILE A 1 79 ? -0.261 -4.988 -2.638 1.00 62.41 79 ILE A CA 1
ATOM 592 C C . ILE A 1 79 ? -0.845 -6.108 -1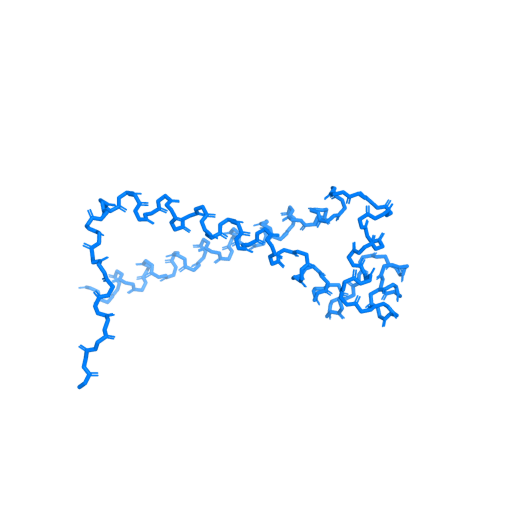.774 1.00 62.41 79 ILE A C 1
ATOM 594 O O . ILE A 1 79 ? -1.013 -5.921 -0.578 1.00 62.41 79 ILE A O 1
ATOM 598 N N . GLY A 1 80 ? -1.106 -7.286 -2.349 1.00 68.50 80 GLY A N 1
ATOM 599 C CA . GLY A 1 80 ? -1.697 -8.419 -1.628 1.00 68.50 80 GLY A CA 1
ATOM 600 C C . GLY A 1 80 ? -0.998 -8.736 -0.297 1.00 68.50 80 GLY A C 1
ATOM 601 O O . GLY A 1 80 ? -1.647 -8.642 0.741 1.00 68.50 80 GLY A O 1
ATOM 602 N N . PRO A 1 81 ? 0.313 -9.045 -0.288 1.00 66.25 81 PRO A N 1
ATOM 603 C CA . PRO A 1 81 ? 1.042 -9.317 0.952 1.00 66.25 81 PR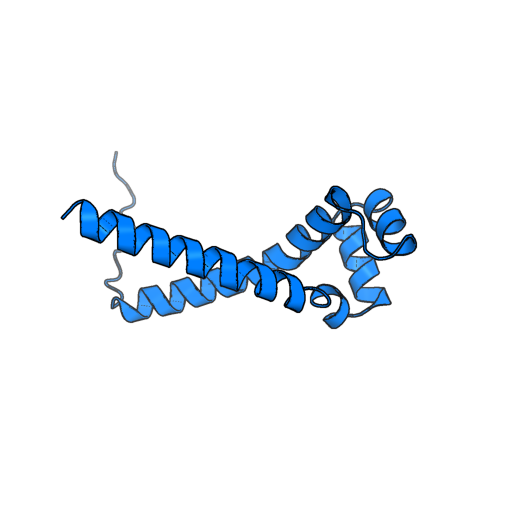O A CA 1
ATOM 604 C C . PRO A 1 81 ? 1.168 -8.102 1.888 1.00 66.25 81 PRO A C 1
ATOM 606 O O . PRO A 1 81 ? 1.171 -8.281 3.103 1.00 66.25 81 PRO A O 1
ATOM 609 N N . GLU A 1 82 ? 1.211 -6.871 1.364 1.00 64.94 82 GLU A N 1
ATOM 610 C CA . GLU A 1 82 ? 1.180 -5.652 2.188 1.00 64.94 82 GLU A CA 1
ATOM 611 C C . GLU A 1 82 ? -0.133 -5.557 2.983 1.00 64.94 82 GLU A C 1
ATOM 613 O O . GLU A 1 82 ? -0.116 -5.394 4.203 1.00 64.94 82 GLU A O 1
ATOM 618 N N . TYR A 1 83 ? -1.275 -5.724 2.309 1.00 66.94 83 TYR A N 1
ATOM 619 C CA . TYR A 1 83 ? -2.591 -5.719 2.949 1.00 66.94 83 TYR A CA 1
ATOM 620 C C . TYR A 1 83 ? -2.739 -6.880 3.930 1.00 66.94 83 TYR A C 1
ATOM 622 O O . TYR A 1 83 ? -3.246 -6.689 5.032 1.00 66.94 83 TYR A O 1
ATOM 630 N N . LEU A 1 84 ? -2.224 -8.057 3.578 1.00 77.00 84 LEU A N 1
ATOM 631 C CA . LEU A 1 84 ? -2.239 -9.235 4.444 1.00 77.00 84 LEU A CA 1
ATOM 632 C C . LEU A 1 84 ? -1.446 -9.010 5.741 1.00 77.00 84 LEU A C 1
ATOM 634 O O . LEU A 1 84 ? -1.790 -9.588 6.766 1.00 77.00 84 LEU A O 1
ATOM 638 N N . LYS A 1 85 ? -0.439 -8.125 5.726 1.00 70.62 85 LYS A N 1
ATOM 639 C CA . LYS A 1 85 ? 0.278 -7.680 6.930 1.00 70.62 85 LYS A CA 1
ATOM 640 C C . LYS A 1 85 ? -0.469 -6.582 7.690 1.00 70.62 85 LYS A C 1
ATOM 642 O O . LYS A 1 85 ? -0.529 -6.614 8.915 1.00 70.62 85 LYS A O 1
ATOM 647 N N . ILE A 1 86 ? -1.034 -5.605 6.983 1.00 78.19 86 ILE A N 1
ATOM 648 C CA . ILE A 1 86 ? -1.706 -4.449 7.597 1.00 78.19 86 ILE A CA 1
ATOM 649 C C . ILE A 1 86 ? -2.975 -4.875 8.346 1.00 78.19 86 ILE A C 1
ATOM 651 O O . ILE A 1 86 ? -3.245 -4.356 9.428 1.00 78.19 86 ILE A O 1
ATOM 655 N N . VAL A 1 87 ? -3.736 -5.831 7.811 1.00 85.50 87 VAL A N 1
ATOM 656 C CA . VAL A 1 87 ? -4.988 -6.319 8.413 1.00 85.50 87 VAL A CA 1
ATOM 657 C C . VAL A 1 87 ? -4.798 -6.846 9.847 1.00 85.50 87 VAL A C 1
ATOM 659 O O . VAL A 1 87 ? -5.455 -6.327 10.747 1.00 85.50 87 VAL A O 1
ATOM 662 N N . PRO A 1 88 ? -3.895 -7.802 10.137 1.00 86.50 88 PRO A N 1
ATOM 663 C CA . PRO A 1 88 ? -3.694 -8.271 11.506 1.00 86.50 88 PRO A CA 1
ATOM 664 C C . PRO A 1 88 ? -3.094 -7.189 12.410 1.00 86.50 88 PRO A C 1
ATOM 666 O O . PRO A 1 88 ? -3.481 -7.088 13.570 1.00 86.50 88 PRO A O 1
ATOM 669 N N . THR A 1 89 ? -2.196 -6.336 11.898 1.00 86.94 89 THR A N 1
ATOM 670 C CA . THR A 1 89 ? -1.632 -5.230 12.692 1.00 86.94 89 THR A CA 1
ATOM 671 C C . THR A 1 89 ? -2.715 -4.249 13.140 1.00 86.94 89 THR A C 1
ATOM 673 O O . THR A 1 89 ? -2.784 -3.889 14.313 1.00 86.94 89 THR A O 1
ATOM 676 N N . THR A 1 90 ? -3.588 -3.842 12.219 1.00 85.38 90 THR A N 1
ATOM 677 C CA . THR A 1 90 ? -4.701 -2.938 12.527 1.00 85.38 90 THR A CA 1
ATOM 678 C C . THR A 1 90 ? -5.725 -3.604 13.444 1.00 85.38 90 THR A C 1
ATOM 680 O O . THR A 1 90 ? -6.182 -2.960 14.385 1.00 85.38 90 THR A O 1
ATOM 683 N N . ALA A 1 91 ? -6.010 -4.898 13.266 1.00 89.94 91 ALA A N 1
ATOM 684 C CA . ALA A 1 91 ? -6.882 -5.656 14.165 1.00 89.94 91 ALA A CA 1
ATOM 685 C C . ALA A 1 91 ? -6.356 -5.691 15.611 1.00 89.94 91 ALA A C 1
ATOM 687 O O . ALA A 1 91 ? -7.104 -5.407 16.545 1.00 89.94 91 ALA A O 1
ATOM 688 N N . ILE A 1 92 ? -5.064 -5.975 15.805 1.00 91.56 92 ILE A N 1
ATOM 689 C CA . ILE A 1 92 ? -4.437 -6.001 17.137 1.00 91.56 92 ILE A CA 1
ATOM 690 C C . ILE A 1 92 ? -4.444 -4.605 17.771 1.00 91.56 92 ILE A C 1
ATOM 692 O O . ILE A 1 92 ? -4.728 -4.469 18.961 1.00 91.56 92 ILE A O 1
ATOM 696 N N . MET A 1 93 ? -4.172 -3.560 16.986 1.00 90.94 93 MET A N 1
ATOM 697 C CA . ME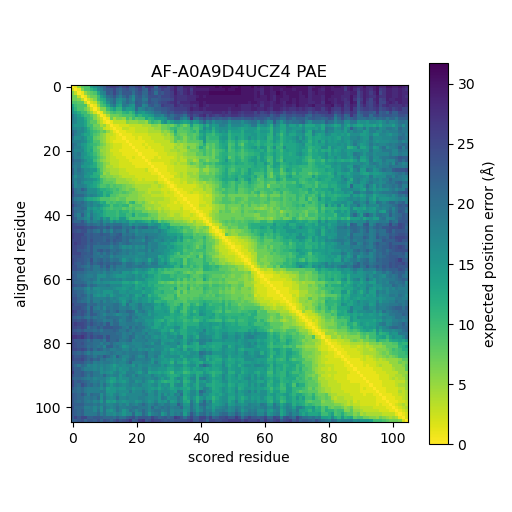T A 1 93 ? -4.222 -2.175 17.459 1.00 90.94 93 MET A CA 1
ATOM 698 C C . MET A 1 93 ? -5.621 -1.802 17.965 1.00 90.94 93 MET A C 1
ATOM 700 O O . MET A 1 93 ? -5.744 -1.266 19.065 1.00 90.94 93 MET A O 1
ATOM 704 N N . PHE A 1 94 ? -6.669 -2.129 17.202 1.00 89.94 94 PHE A N 1
ATOM 705 C CA . PHE A 1 94 ? -8.052 -1.889 17.616 1.00 89.94 94 PHE A CA 1
ATOM 706 C C . PHE A 1 94 ? -8.429 -2.693 18.860 1.00 89.94 94 PHE A C 1
ATOM 708 O O . PHE A 1 94 ? -8.985 -2.119 19.791 1.00 89.94 94 PHE A O 1
ATOM 715 N N . LEU A 1 95 ? -8.071 -3.979 18.920 1.00 90.62 95 LEU A N 1
ATOM 716 C CA . LEU A 1 95 ? -8.303 -4.819 20.100 1.00 90.62 95 LEU A CA 1
ATOM 717 C C . LEU A 1 95 ? -7.645 -4.243 21.355 1.00 90.62 95 LEU A C 1
ATOM 719 O O . LEU A 1 95 ? -8.264 -4.187 22.413 1.00 90.62 95 LEU A O 1
ATOM 723 N N . THR A 1 96 ? -6.399 -3.791 21.230 1.00 91.62 96 THR A N 1
ATOM 724 C CA . THR A 1 96 ? -5.635 -3.231 22.351 1.00 91.62 96 THR A CA 1
ATOM 725 C C . THR A 1 96 ? -6.248 -1.914 22.813 1.00 91.62 96 THR A C 1
ATOM 727 O O . THR A 1 96 ? -6.412 -1.693 24.010 1.00 91.62 96 THR A O 1
ATOM 730 N N . PHE A 1 97 ? -6.632 -1.051 21.871 1.00 89.88 97 PHE A N 1
ATOM 731 C CA . PHE A 1 97 ? -7.292 0.214 22.173 1.00 89.88 97 PHE A CA 1
ATOM 732 C C . PHE A 1 97 ? -8.625 0.005 22.899 1.00 89.88 97 PHE A C 1
ATOM 734 O O . PHE A 1 97 ? -8.859 0.637 23.927 1.00 89.88 97 PHE A O 1
ATOM 741 N N . ASP A 1 98 ? -9.467 -0.912 22.416 1.00 88.88 98 ASP A N 1
ATOM 742 C CA . ASP A 1 98 ? -10.745 -1.239 23.053 1.00 88.88 98 ASP A CA 1
ATOM 743 C C . ASP A 1 98 ? -10.550 -1.841 24.448 1.00 88.88 98 ASP A C 1
ATOM 745 O O . ASP A 1 98 ? -11.277 -1.495 25.379 1.00 88.88 98 ASP A O 1
ATOM 749 N N . PHE A 1 99 ? -9.548 -2.706 24.615 1.00 90.75 99 PHE A N 1
ATOM 750 C CA . PHE A 1 99 ? -9.227 -3.313 25.903 1.00 90.75 99 PHE A CA 1
ATOM 751 C C . PHE A 1 99 ? -8.780 -2.266 26.930 1.00 90.75 99 PHE A C 1
ATOM 753 O O . PHE A 1 99 ? -9.325 -2.207 28.030 1.00 90.75 99 PHE A O 1
ATOM 760 N N . VAL A 1 100 ? -7.838 -1.396 26.557 1.00 89.19 100 VAL A N 1
ATOM 761 C CA . VAL A 1 100 ? -7.333 -0.330 27.436 1.00 89.19 100 VAL A CA 1
ATOM 762 C C . VAL A 1 100 ? -8.429 0.683 27.749 1.00 89.19 100 VAL A C 1
ATOM 764 O O . VAL A 1 100 ? -8.600 1.065 28.903 1.00 89.19 100 VAL A O 1
ATOM 767 N N . LYS A 1 101 ? -9.220 1.087 26.751 1.00 84.50 101 LYS A N 1
ATOM 768 C CA . LYS A 1 101 ? -10.320 2.035 26.947 1.00 84.50 101 LYS A CA 1
ATOM 769 C C . LYS A 1 101 ? -11.388 1.493 27.901 1.00 84.50 101 LYS A C 1
ATOM 771 O O . LYS A 1 101 ? -11.900 2.257 28.707 1.00 84.50 101 LYS A O 1
ATOM 776 N N . ARG A 1 102 ? -11.688 0.189 27.852 1.00 84.12 102 ARG A N 1
ATOM 777 C CA . ARG A 1 102 ? -12.620 -0.475 28.783 1.00 84.12 102 ARG A CA 1
ATOM 778 C C . ARG A 1 102 ? -12.081 -0.611 30.207 1.00 84.12 102 ARG A C 1
ATOM 780 O O . ARG A 1 102 ? -12.882 -0.769 31.113 1.00 84.12 102 ARG A O 1
ATOM 787 N N . GLN A 1 103 ? -10.762 -0.607 30.395 1.00 81.94 103 GLN A N 1
ATOM 788 C CA . GLN A 1 103 ? -10.125 -0.658 31.718 1.00 81.94 103 GLN A CA 1
ATOM 789 C C . GLN A 1 103 ? -9.958 0.732 32.351 1.00 81.94 103 GLN A C 1
ATOM 791 O O . GLN A 1 103 ? -9.825 0.833 33.566 1.00 81.94 103 GLN A O 1
ATOM 796 N N . LEU A 1 104 ? -9.924 1.794 31.535 1.00 79.00 104 LEU A N 1
ATOM 797 C CA . LEU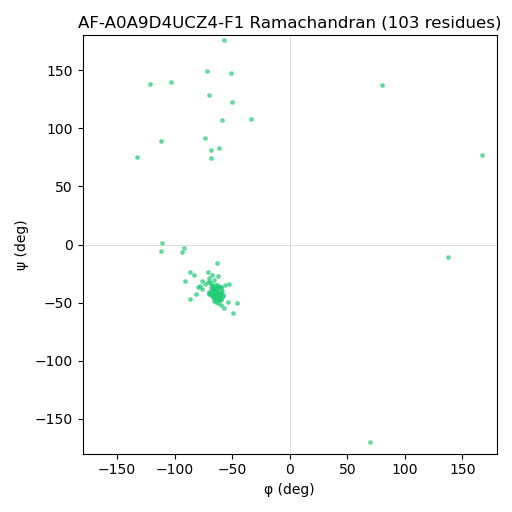 A 1 104 ? -9.794 3.185 31.986 1.00 79.00 104 LEU A CA 1
ATOM 798 C C . LEU A 1 104 ? -11.135 3.919 32.183 1.00 79.00 104 LEU A C 1
ATOM 800 O O . LEU A 1 104 ? -11.122 5.067 32.629 1.00 79.00 104 LEU A O 1
ATOM 804 N N . GLN A 1 105 ? -12.256 3.297 31.811 1.00 50.72 105 GLN A N 1
ATOM 805 C CA . GLN A 1 105 ? -13.616 3.751 32.132 1.00 50.72 105 GLN A CA 1
ATOM 806 C C . GLN A 1 105 ? -14.143 3.013 33.357 1.00 50.72 105 GLN A C 1
ATOM 808 O O . GLN A 1 105 ? -14.900 3.658 34.113 1.00 50.72 105 GLN A O 1
#

Solvent-accessible surface area (backbone atoms only — not comparable to full-atom values): 6164 Å² total; per-residue (Å²): 141,88,87,74,85,70,78,80,73,85,62,56,74,66,55,53,48,53,53,49,51,50,52,48,52,53,49,50,60,68,42,44,65,56,53,50,50,50,45,28,66,75,73,53,32,99,40,73,70,53,31,49,38,48,72,74,29,57,72,70,53,29,51,52,50,46,42,71,74,52,31,76,62,45,77,53,65,61,51,65,65,52,50,64,53,47,51,60,54,53,50,52,50,51,52,51,50,54,53,53,52,65,73,76,106

Foldseek 3Di:
DDPDPDDPPVDPPVRCVVVVVVVVVVVCVVCLLVVVLVCCQPVNNPDPVLNCQSVVDDSVSSSVVQCVPVNPVSSCVPVVVVVVVVVVVVVVVVVVVVVVVVVVD

Secondary structure (DSSP, 8-state):
------------HHHHHHHHHHHHHHHHHHHHHHHHHHHHHHH--SSHHHHHHHHHS-HHHHHHHHHHHHHHHHHHTTHHHHHHHHHHHHHHHHHHHHHHHHHH-